Protein AF-B7JP00-F1 (afdb_monomer_lite)

Organism: Bacillus cereus (strain AH820) (NCBI:txid405535)

Sequence (111 aa):
MDKFEFETIEHWKHELKCSLEEIQKDQEGLFDEIEVLKIKIKHANSVASFMESSEEFTKQYILPLNSELEKAEMEYEQLKEKNEIKVEHLGALLAKVNKEITRYKLYNGIA

Radius of gyration: 24.22 Å; chains: 1; bounding box: 48×19×67 Å

Foldseek 3Di:
DDPVVLVVLVVVLVVLVVVLVVLVVVLVVLVVVLVVLVVQLVVLVVVLVVDPCSPVSCVPRNVVSVVVNVVSVVVSVVSVVVSVVSVVVSVVSNVVSVVVNVVVCVVVVND

Structure (mmCIF, N/CA/C/O backbone):
data_AF-B7JP00-F1
#
_entry.id   AF-B7JP00-F1
#
loop_
_atom_site.group_PDB
_atom_site.id
_atom_site.type_symbol
_atom_site.label_atom_id
_atom_site.label_alt_id
_atom_site.label_comp_id
_atom_site.label_asym_id
_atom_site.label_entity_id
_atom_site.label_seq_id
_atom_site.pdbx_PDB_ins_code
_atom_site.Cartn_x
_atom_site.Cartn_y
_atom_site.Cartn_z
_atom_site.occupancy
_atom_site.B_iso_or_equiv
_atom_site.auth_seq_id
_atom_site.auth_comp_id
_atom_site.auth_asym_id
_atom_site.auth_atom_id
_atom_site.pdbx_PDB_model_num
ATOM 1 N N . MET A 1 1 ? 23.212 -1.294 -30.896 1.00 66.88 1 MET A N 1
ATOM 2 C CA . MET A 1 1 ? 21.896 -1.682 -30.383 1.00 66.88 1 MET A CA 1
ATOM 3 C C . MET A 1 1 ? 20.976 -1.772 -31.573 1.0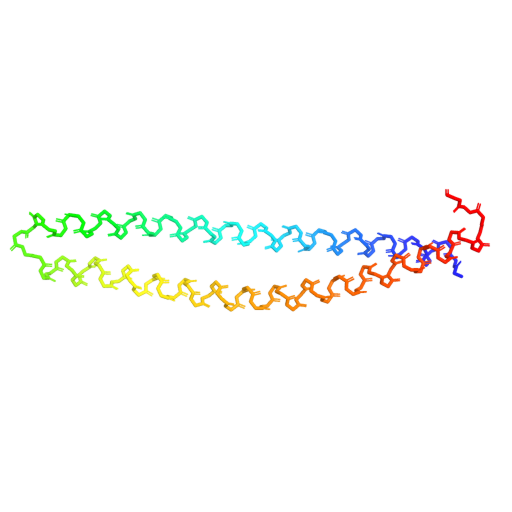0 66.88 1 MET A C 1
ATOM 5 O O . MET A 1 1 ? 20.955 -0.824 -32.353 1.00 66.88 1 MET A O 1
ATOM 9 N N . ASP A 1 2 ? 20.360 -2.923 -31.787 1.00 81.88 2 ASP A N 1
ATOM 10 C CA . ASP A 1 2 ? 19.454 -3.128 -32.914 1.00 81.88 2 ASP A CA 1
ATOM 11 C C . ASP A 1 2 ? 18.013 -2.704 -32.572 1.00 81.88 2 ASP A C 1
ATOM 13 O O . ASP A 1 2 ? 17.699 -2.301 -31.449 1.00 81.88 2 ASP A O 1
ATOM 17 N N . LYS A 1 3 ? 17.133 -2.734 -33.577 1.00 81.31 3 LYS A N 1
ATOM 18 C CA . LYS A 1 3 ? 15.731 -2.325 -33.430 1.00 81.31 3 LYS A CA 1
ATOM 19 C C . LYS A 1 3 ? 14.984 -3.176 -32.393 1.00 81.31 3 LYS A C 1
ATOM 21 O O . LYS A 1 3 ? 14.151 -2.640 -31.668 1.00 81.31 3 LYS A O 1
ATOM 26 N N . PHE A 1 4 ? 15.292 -4.468 -32.313 1.00 86.62 4 PHE A N 1
ATOM 27 C CA . PHE A 1 4 ? 14.646 -5.396 -31.389 1.00 86.62 4 PHE A CA 1
ATOM 28 C C . PHE A 1 4 ? 15.049 -5.104 -29.936 1.00 86.62 4 PHE A C 1
ATOM 30 O O . PHE A 1 4 ? 14.196 -5.048 -29.047 1.00 86.62 4 PHE A O 1
ATOM 37 N N . GLU A 1 5 ? 16.333 -4.836 -29.696 1.00 80.00 5 GLU A N 1
ATOM 38 C CA . GLU A 1 5 ? 16.850 -4.420 -28.390 1.00 80.00 5 GLU A CA 1
ATOM 39 C C . GLU A 1 5 ? 16.217 -3.098 -27.928 1.00 80.00 5 GLU A C 1
ATOM 41 O O . GLU A 1 5 ? 15.844 -2.963 -26.763 1.00 80.00 5 GLU A O 1
ATOM 46 N N . PHE A 1 6 ? 16.031 -2.138 -28.839 1.00 78.94 6 PHE A N 1
ATOM 47 C CA . PHE A 1 6 ? 15.378 -0.864 -28.529 1.00 78.94 6 PHE A CA 1
ATOM 48 C C . PHE A 1 6 ? 13.892 -1.029 -28.163 1.00 78.94 6 PHE A C 1
ATOM 50 O O . PHE A 1 6 ? 13.438 -0.476 -27.160 1.00 78.94 6 PHE A O 1
ATOM 57 N N . GLU A 1 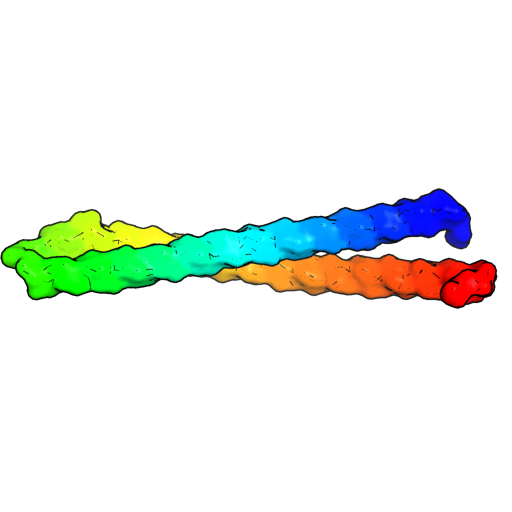7 ? 13.139 -1.814 -28.939 1.00 87.44 7 GLU A N 1
ATOM 58 C CA . GLU A 1 7 ? 11.723 -2.107 -28.669 1.00 87.44 7 GLU A CA 1
ATOM 59 C C . GLU A 1 7 ? 11.537 -2.837 -27.329 1.00 87.44 7 GLU A C 1
ATOM 61 O O . GLU A 1 7 ? 10.628 -2.511 -26.566 1.00 87.44 7 GLU A O 1
ATOM 66 N N . THR A 1 8 ? 12.447 -3.756 -26.996 1.00 88.50 8 THR A N 1
ATOM 67 C CA . THR A 1 8 ? 12.457 -4.463 -25.705 1.00 88.50 8 THR A CA 1
ATOM 68 C C . THR A 1 8 ? 12.669 -3.498 -24.534 1.00 88.50 8 THR A C 1
ATOM 70 O O . THR A 1 8 ? 11.985 -3.585 -23.516 1.00 88.50 8 THR A O 1
ATOM 73 N N . ILE A 1 9 ? 13.578 -2.531 -24.680 1.00 79.81 9 ILE A N 1
ATOM 74 C CA . ILE A 1 9 ? 13.861 -1.530 -23.643 1.00 79.81 9 ILE A CA 1
ATOM 75 C C . ILE A 1 9 ? 12.668 -0.578 -23.424 1.00 79.81 9 ILE A C 1
ATOM 77 O O . ILE A 1 9 ? 12.358 -0.240 -22.279 1.00 79.81 9 ILE A O 1
ATOM 81 N N . GLU A 1 10 ? 11.976 -0.154 -24.486 1.00 86.19 10 GLU A N 1
ATOM 82 C CA . GLU A 1 10 ? 10.744 0.648 -24.365 1.00 86.19 10 GLU A CA 1
ATOM 83 C C . GLU A 1 10 ? 9.593 -0.157 -23.741 1.00 86.19 10 GLU A C 1
ATOM 85 O O . GLU A 1 10 ? 8.827 0.382 -22.940 1.00 86.19 10 GLU A O 1
ATOM 90 N N . HIS A 1 11 ? 9.504 -1.458 -24.031 1.00 90.56 11 HIS A N 1
ATOM 91 C CA . HIS A 1 11 ? 8.543 -2.342 -23.377 1.00 90.56 11 HIS A CA 1
ATOM 92 C C . HIS A 1 11 ? 8.796 -2.442 -21.865 1.00 90.56 11 HIS A C 1
ATOM 94 O O . HIS A 1 11 ? 7.888 -2.172 -21.080 1.00 90.56 11 HIS A O 1
ATOM 100 N N . TRP A 1 12 ? 10.039 -2.693 -21.439 1.00 88.75 12 TRP A N 1
ATOM 101 C CA . TRP A 1 12 ? 10.392 -2.708 -20.013 1.00 88.75 12 TRP A CA 1
ATOM 102 C C . TRP A 1 12 ? 10.106 -1.374 -19.325 1.00 88.75 12 TRP A C 1
ATOM 104 O O . TRP A 1 12 ? 9.636 -1.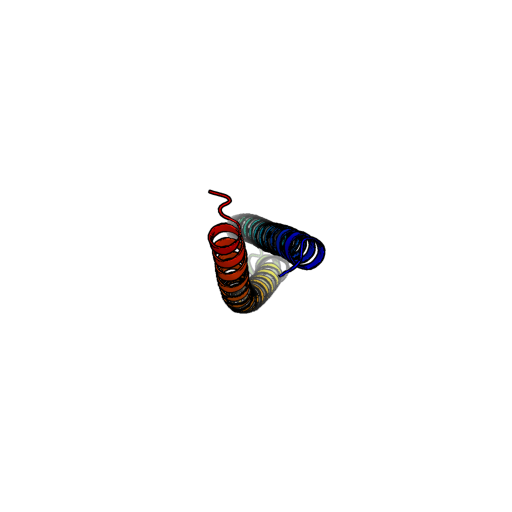339 -18.192 1.00 88.75 12 TRP A O 1
ATOM 114 N N . LYS A 1 13 ? 10.334 -0.246 -20.005 1.00 88.00 13 LYS A N 1
ATOM 115 C CA . LYS A 1 13 ? 9.978 1.075 -19.473 1.00 88.00 13 LYS A CA 1
ATOM 116 C C . LYS A 1 13 ? 8.481 1.209 -19.196 1.00 88.00 13 LYS A C 1
ATOM 118 O O . LYS A 1 13 ? 8.112 1.879 -18.233 1.00 88.00 13 LYS A O 1
ATOM 123 N N . HIS A 1 14 ? 7.634 0.632 -20.045 1.00 91.56 14 HIS A N 1
ATOM 124 C CA . HIS A 1 14 ? 6.190 0.633 -19.843 1.00 91.56 14 HIS A CA 1
ATOM 125 C C . HIS A 1 14 ? 5.793 -0.247 -18.653 1.00 91.56 14 HIS A C 1
ATOM 127 O O . HIS A 1 14 ? 5.097 0.241 -17.767 1.00 91.56 14 HIS A O 1
ATOM 133 N N . GLU A 1 15 ? 6.312 -1.475 -18.573 1.00 91.88 15 GLU A N 1
ATOM 134 C CA . GLU A 1 15 ? 6.038 -2.390 -17.454 1.00 91.88 15 GLU A CA 1
ATOM 135 C C . GLU A 1 15 ? 6.421 -1.774 -16.101 1.00 91.88 15 GLU A C 1
ATOM 137 O O . GLU A 1 15 ? 5.618 -1.770 -15.171 1.00 91.88 15 GLU A O 1
ATOM 142 N N . LEU A 1 16 ? 7.607 -1.160 -16.005 1.00 86.44 16 LEU A N 1
ATOM 143 C CA . LEU A 1 16 ? 8.068 -0.513 -14.770 1.00 86.44 16 LEU A CA 1
ATOM 144 C C . LEU A 1 16 ? 7.152 0.640 -14.327 1.00 86.44 16 LEU A C 1
ATOM 146 O O . LEU A 1 16 ? 7.051 0.898 -13.130 1.00 86.44 16 LEU A O 1
ATOM 150 N N . LYS A 1 17 ? 6.497 1.341 -15.264 1.00 89.62 17 LYS A N 1
ATOM 151 C CA . LY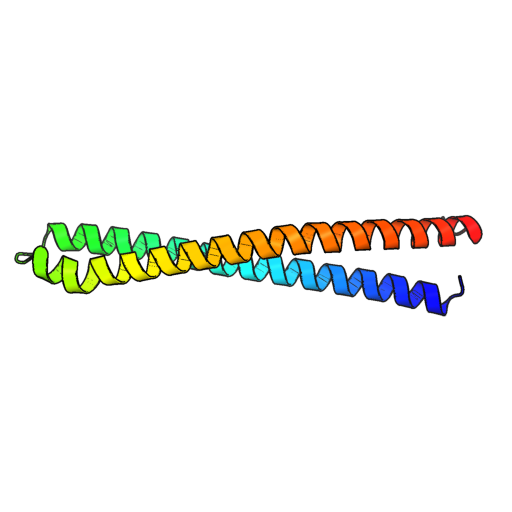S A 1 17 ? 5.524 2.395 -14.936 1.00 89.62 17 LYS A CA 1
ATOM 152 C C . LYS A 1 17 ? 4.224 1.810 -14.401 1.00 89.62 17 LYS A C 1
ATOM 154 O O . LYS A 1 17 ? 3.750 2.286 -13.377 1.00 89.62 17 LYS A O 1
ATOM 159 N N . CYS A 1 18 ? 3.697 0.773 -15.050 1.00 90.25 18 CYS A N 1
ATOM 160 C CA . CYS A 1 18 ? 2.483 0.097 -14.596 1.00 90.25 18 CYS A CA 1
ATOM 161 C C . CYS A 1 18 ? 2.650 -0.450 -13.172 1.00 90.25 18 CYS A C 1
ATOM 163 O O . CYS A 1 18 ? 1.810 -0.189 -12.318 1.00 90.25 18 CYS A O 1
ATOM 165 N N . SER A 1 19 ? 3.779 -1.100 -12.870 1.00 87.88 19 SER A N 1
ATOM 166 C CA . SER A 1 19 ? 4.052 -1.593 -11.513 1.00 87.88 19 SER A CA 1
ATOM 167 C C . SER A 1 19 ? 4.126 -0.475 -10.466 1.00 87.88 19 SER A C 1
ATOM 169 O O . SER A 1 19 ? 3.817 -0.697 -9.299 1.00 87.88 19 SER A O 1
ATOM 171 N N . LEU A 1 20 ? 4.562 0.726 -10.856 1.00 86.50 20 LEU A N 1
ATOM 172 C CA . LEU A 1 20 ? 4.657 1.878 -9.956 1.00 86.50 20 LEU A CA 1
ATOM 173 C C . LEU A 1 20 ? 3.265 2.454 -9.650 1.00 86.50 20 LEU A C 1
ATOM 175 O O . LEU A 1 20 ? 2.985 2.788 -8.502 1.00 86.50 20 LEU A O 1
ATOM 179 N N . GLU A 1 21 ? 2.386 2.500 -10.653 1.00 91.44 21 GLU A N 1
ATOM 180 C CA . GLU A 1 21 ? 0.978 2.892 -10.500 1.00 91.44 21 GLU A CA 1
ATOM 181 C C . GLU A 1 21 ? 0.198 1.902 -9.616 1.00 91.44 21 GLU A C 1
ATOM 183 O O . GLU A 1 21 ? -0.576 2.325 -8.759 1.00 91.44 21 GLU A O 1
ATOM 188 N N . GLU A 1 22 ? 0.431 0.593 -9.761 1.00 90.94 22 GLU A N 1
ATOM 189 C CA . GLU A 1 22 ? -0.181 -0.430 -8.896 1.00 90.94 22 GLU A CA 1
ATOM 190 C C . GLU A 1 22 ? 0.221 -0.246 -7.428 1.00 90.94 22 GLU A C 1
ATOM 192 O O . GLU A 1 22 ? -0.637 -0.223 -6.548 1.00 90.94 22 GLU A O 1
ATOM 197 N N . ILE A 1 23 ? 1.512 -0.020 -7.165 1.00 89.25 23 ILE A N 1
ATOM 198 C CA . ILE A 1 23 ? 2.022 0.229 -5.811 1.00 89.25 23 ILE A CA 1
ATOM 199 C C . ILE A 1 23 ? 1.394 1.488 -5.191 1.00 89.25 23 ILE A C 1
ATOM 201 O O . ILE A 1 23 ? 1.063 1.489 -4.004 1.00 89.25 23 ILE A O 1
ATOM 205 N N . GLN A 1 24 ? 1.230 2.557 -5.976 1.00 86.44 24 GLN A N 1
ATOM 206 C CA . GLN A 1 24 ? 0.578 3.785 -5.511 1.00 86.44 24 GLN A CA 1
ATOM 207 C C . GLN A 1 24 ? -0.889 3.544 -5.156 1.00 86.44 24 GLN A C 1
ATOM 209 O O . GLN A 1 24 ? -1.351 3.999 -4.113 1.00 86.44 24 GLN A O 1
ATOM 214 N N . LYS A 1 25 ? -1.602 2.777 -5.983 1.00 91.00 25 LYS A N 1
ATOM 215 C CA . LYS A 1 25 ? -3.004 2.432 -5.745 1.00 91.00 25 LYS A CA 1
ATOM 216 C C . LYS A 1 25 ? -3.189 1.581 -4.485 1.00 91.00 25 LYS A C 1
ATOM 218 O O . LYS A 1 25 ? -4.132 1.811 -3.730 1.00 91.00 25 LYS A O 1
ATOM 223 N N . ASP A 1 26 ? -2.285 0.637 -4.236 1.00 87.81 26 ASP A N 1
ATOM 224 C CA . ASP A 1 26 ? -2.294 -0.165 -3.009 1.00 87.81 26 ASP A CA 1
ATOM 225 C C . ASP A 1 26 ? -2.048 0.710 -1.765 1.00 87.81 26 ASP A C 1
ATOM 227 O O . ASP A 1 26 ? -2.699 0.527 -0.735 1.00 87.81 26 ASP A O 1
ATOM 231 N N . GLN A 1 27 ? -1.152 1.703 -1.861 1.00 85.19 27 GLN A N 1
ATOM 232 C CA . GLN A 1 27 ? -0.931 2.681 -0.788 1.00 85.19 27 GLN A CA 1
ATOM 233 C C . GLN A 1 27 ? -2.158 3.555 -0.518 1.00 85.19 27 GLN A C 1
ATOM 235 O O . GLN A 1 27 ? -2.499 3.766 0.645 1.00 85.19 27 GLN A O 1
ATOM 240 N N . GLU A 1 28 ? -2.824 4.049 -1.564 1.00 91.75 28 GLU A N 1
ATOM 241 C CA . GLU A 1 28 ? -4.057 4.835 -1.426 1.00 91.75 28 GLU A CA 1
ATOM 242 C C . GLU A 1 28 ? -5.172 4.016 -0.761 1.00 91.75 28 GLU A C 1
ATOM 244 O O . GLU A 1 28 ? -5.817 4.500 0.167 1.00 91.75 28 GLU A O 1
ATOM 249 N N . GLY A 1 29 ? -5.343 2.748 -1.154 1.00 91.19 29 GLY A N 1
ATOM 250 C CA . GLY A 1 29 ? -6.346 1.865 -0.553 1.00 91.19 29 GLY A CA 1
ATOM 251 C C . GLY A 1 29 ? -6.146 1.649 0.951 1.00 91.19 29 GLY A C 1
ATOM 252 O O . GLY A 1 29 ? -7.107 1.718 1.718 1.00 91.19 29 GLY A O 1
ATOM 253 N N . LEU A 1 30 ? -4.900 1.446 1.392 1.00 90.19 30 LEU A N 1
ATOM 254 C CA . LEU A 1 30 ? -4.582 1.315 2.819 1.00 90.19 30 LEU A CA 1
ATOM 255 C C . LEU A 1 30 ? -4.782 2.626 3.587 1.00 90.19 30 LEU A C 1
ATOM 257 O O . LEU A 1 30 ? -5.229 2.609 4.734 1.00 90.19 30 LEU A O 1
ATOM 261 N N . PHE A 1 31 ? -4.473 3.767 2.967 1.00 91.94 31 PHE A N 1
ATOM 262 C CA . PHE A 1 31 ? -4.702 5.074 3.579 1.00 91.94 31 PHE A CA 1
ATOM 263 C C . PHE A 1 31 ? -6.193 5.315 3.859 1.00 91.94 31 PHE A C 1
ATOM 265 O O . PHE A 1 31 ? -6.557 5.740 4.960 1.00 91.94 31 PHE A O 1
ATOM 272 N N . ASP A 1 32 ? -7.057 4.981 2.900 1.00 92.62 32 ASP A N 1
ATOM 273 C CA . ASP A 1 32 ? -8.509 5.091 3.056 1.00 92.62 32 ASP A CA 1
ATOM 274 C C . ASP A 1 32 ? -9.034 4.181 4.180 1.00 92.62 32 ASP A C 1
ATOM 276 O O . ASP A 1 32 ? -9.873 4.597 4.987 1.00 92.62 32 ASP A O 1
ATOM 280 N N . GLU A 1 33 ? -8.519 2.952 4.287 1.00 93.88 33 GLU A N 1
ATOM 281 C CA . GLU A 1 33 ? -8.894 2.017 5.354 1.00 93.88 33 GLU A CA 1
ATOM 282 C C . GLU A 1 33 ? -8.516 2.548 6.748 1.00 93.88 33 GLU A C 1
ATOM 284 O O . GLU A 1 33 ? -9.335 2.505 7.676 1.00 93.88 33 GLU A O 1
ATOM 289 N N . ILE A 1 34 ? -7.319 3.130 6.883 1.00 93.06 34 ILE A N 1
ATOM 290 C CA . ILE A 1 34 ? -6.860 3.771 8.123 1.00 93.06 34 ILE A CA 1
ATOM 291 C C . ILE A 1 34 ? -7.797 4.916 8.528 1.00 93.06 34 ILE A C 1
ATOM 293 O O . ILE A 1 34 ? -8.187 5.017 9.697 1.00 93.06 34 ILE A O 1
ATOM 297 N N . GLU A 1 35 ? -8.194 5.780 7.591 1.00 95.44 35 GLU A N 1
ATOM 298 C CA . GLU A 1 35 ? -9.116 6.882 7.889 1.00 95.44 35 GLU A CA 1
ATOM 299 C C . GLU A 1 35 ? -10.494 6.376 8.339 1.00 95.44 35 GLU A C 1
ATOM 301 O O . GLU A 1 35 ? -11.060 6.876 9.320 1.00 95.44 35 GLU A O 1
ATOM 306 N N . VAL A 1 36 ? -11.012 5.317 7.711 1.00 94.81 36 VAL A N 1
ATOM 307 C CA . VAL A 1 36 ? -12.268 4.681 8.134 1.00 94.81 36 VAL A CA 1
ATOM 308 C C . VAL A 1 36 ? -12.164 4.122 9.558 1.00 94.81 36 VAL A C 1
ATOM 310 O O . VAL A 1 36 ? -13.084 4.317 10.364 1.00 94.81 36 VAL A O 1
ATOM 313 N N . LEU A 1 37 ? -11.062 3.452 9.905 1.00 93.12 37 LEU A N 1
ATOM 314 C CA . LEU A 1 37 ? -10.845 2.908 11.251 1.00 93.12 37 LEU A CA 1
ATOM 315 C C . LEU A 1 37 ? -10.771 4.013 12.312 1.00 93.12 37 LEU A C 1
ATOM 317 O O . LEU A 1 37 ? -11.431 3.907 13.350 1.00 93.12 37 LEU A O 1
ATOM 321 N N . LYS A 1 38 ? -10.070 5.120 12.036 1.00 92.06 38 LYS A N 1
ATOM 322 C CA . LYS A 1 38 ? -10.023 6.285 12.939 1.00 92.06 38 LYS A CA 1
ATOM 323 C C . LYS A 1 38 ? -11.414 6.848 13.226 1.00 92.06 38 LYS A C 1
ATOM 325 O O . LYS A 1 38 ? -11.728 7.166 14.377 1.00 92.06 38 LYS A O 1
ATOM 330 N N . ILE A 1 39 ? -12.268 6.949 12.205 1.00 94.00 39 ILE A N 1
ATOM 331 C CA . ILE A 1 39 ? -13.655 7.409 12.364 1.00 94.00 39 ILE A CA 1
ATOM 332 C C . ILE A 1 39 ? -14.442 6.445 13.261 1.00 94.00 39 ILE A C 1
ATOM 334 O O . ILE A 1 39 ? -15.120 6.894 14.191 1.00 94.00 39 ILE A O 1
ATOM 338 N N . LYS A 1 40 ? -14.329 5.129 13.028 1.00 92.06 40 LYS A N 1
ATOM 339 C CA . LYS A 1 40 ? -14.999 4.102 13.845 1.00 92.06 40 LYS A CA 1
ATOM 340 C C . LYS A 1 40 ? -14.568 4.165 15.309 1.00 92.06 40 LYS A C 1
ATOM 342 O O . LYS A 1 40 ? -15.430 4.168 16.185 1.00 92.06 40 LYS A O 1
ATOM 347 N N . ILE A 1 41 ? -13.269 4.288 15.579 1.00 88.06 41 ILE A N 1
ATOM 348 C CA . ILE A 1 41 ? -12.724 4.405 16.941 1.00 88.06 41 ILE A CA 1
ATOM 349 C C . ILE A 1 41 ? -13.248 5.666 17.626 1.00 88.06 41 ILE A C 1
ATOM 351 O O . ILE A 1 41 ? -13.723 5.611 18.760 1.00 88.06 41 ILE A O 1
ATOM 355 N N . LYS A 1 42 ? -13.227 6.808 16.931 1.00 90.88 42 LYS A N 1
ATOM 356 C CA . LYS A 1 42 ? -13.762 8.065 17.467 1.00 90.88 42 LYS A CA 1
ATOM 357 C C . LYS A 1 42 ? -15.244 7.938 17.824 1.00 90.88 42 LYS A C 1
ATOM 359 O O . LYS A 1 42 ? -15.665 8.425 18.873 1.00 90.88 42 LYS A O 1
ATOM 364 N N . HIS A 1 43 ? -16.023 7.271 16.976 1.00 88.25 43 HIS A N 1
ATOM 365 C CA . HIS A 1 43 ? -17.434 7.023 17.239 1.00 88.25 43 HIS A CA 1
ATOM 366 C C . HIS A 1 43 ? -17.639 6.083 18.434 1.00 88.25 43 HIS A C 1
ATOM 368 O O . HIS A 1 43 ? -18.396 6.422 19.340 1.00 88.25 43 HIS A O 1
ATOM 374 N N . ALA A 1 44 ? -16.924 4.957 18.489 1.00 82.94 44 ALA A N 1
ATOM 375 C CA . ALA A 1 44 ? -17.000 4.009 19.598 1.00 82.94 44 ALA A CA 1
ATOM 376 C C . ALA A 1 44 ? -16.634 4.671 20.937 1.00 82.94 44 ALA A C 1
ATOM 378 O O . ALA A 1 44 ? -17.383 4.551 21.902 1.00 82.94 44 ALA A O 1
ATOM 379 N N . ASN A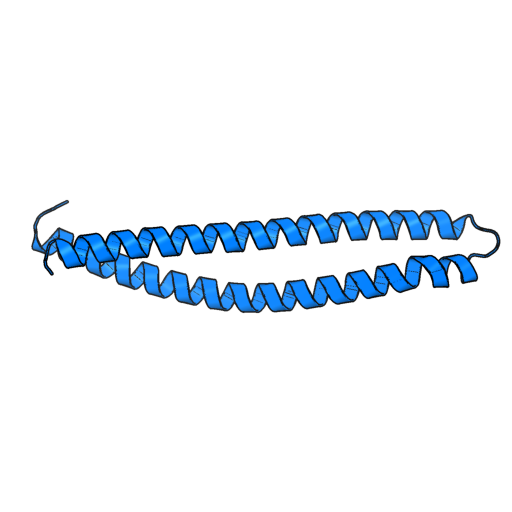 1 45 ? -15.553 5.454 20.981 1.00 79.19 45 ASN A N 1
ATOM 380 C CA . ASN A 1 45 ? -15.161 6.217 22.170 1.00 79.19 45 ASN A CA 1
ATOM 381 C C . ASN A 1 45 ? -16.248 7.208 22.608 1.00 79.19 45 ASN A C 1
ATOM 383 O O . ASN A 1 45 ? -16.537 7.331 23.798 1.00 79.19 45 ASN A O 1
ATOM 387 N N . SER A 1 46 ? -16.887 7.888 21.651 1.00 83.06 46 SER A N 1
ATOM 388 C CA . SER A 1 46 ? -18.017 8.767 21.948 1.00 83.06 46 SER A CA 1
ATOM 389 C C . SER A 1 46 ? -19.181 7.987 22.555 1.00 83.06 46 SER A C 1
ATOM 391 O O . SER A 1 46 ? -19.740 8.436 23.546 1.00 83.06 46 SER A O 1
ATOM 393 N N . VAL A 1 47 ? -19.551 6.833 21.997 1.00 81.50 47 VAL A N 1
ATOM 394 C CA . VAL A 1 47 ? -20.680 6.021 22.487 1.00 81.50 47 VAL A CA 1
ATOM 395 C C . VAL A 1 47 ? -20.393 5.441 23.874 1.00 81.50 47 VAL A C 1
ATOM 397 O O . VAL A 1 47 ? -21.264 5.488 24.740 1.00 81.50 47 VAL A O 1
ATOM 400 N N . ALA A 1 48 ? -19.165 4.977 24.119 1.00 73.88 48 ALA A N 1
ATOM 401 C CA . ALA A 1 48 ? -18.735 4.441 25.410 1.00 73.88 48 ALA A CA 1
ATOM 402 C C . ALA A 1 48 ? -18.950 5.436 26.560 1.00 73.88 48 ALA A C 1
ATOM 404 O O . ALA A 1 48 ? -19.364 5.043 27.647 1.00 73.88 48 ALA A O 1
ATOM 405 N N . SER A 1 49 ? -18.729 6.731 26.298 1.00 68.75 49 SER A N 1
ATOM 406 C CA . SER A 1 49 ? -18.899 7.800 27.291 1.00 68.75 49 SER A CA 1
ATOM 407 C C . SER A 1 49 ? -20.346 8.008 27.763 1.00 68.75 49 SER A C 1
ATOM 409 O O . SER A 1 49 ? -20.560 8.640 28.796 1.00 68.75 49 SER A O 1
ATOM 411 N N . PHE A 1 50 ? -21.331 7.449 27.049 1.00 70.12 50 PHE A N 1
ATOM 412 C CA . PHE A 1 50 ? -22.759 7.535 27.375 1.00 70.12 50 PHE A CA 1
ATOM 413 C C . PHE A 1 50 ? -23.364 6.195 27.831 1.00 70.12 50 PHE A C 1
ATOM 415 O O . PHE A 1 50 ? -24.569 6.132 28.073 1.00 70.12 50 PHE A O 1
ATOM 422 N N . MET A 1 51 ? -22.569 5.123 27.942 1.00 67.81 51 MET A N 1
ATOM 423 C CA . MET A 1 51 ? -23.058 3.802 28.355 1.00 67.81 51 MET A CA 1
ATOM 424 C C . MET A 1 51 ? -22.907 3.553 29.861 1.00 67.81 51 MET A C 1
ATOM 426 O O . MET A 1 51 ? -21.871 3.843 30.453 1.00 67.81 51 MET A O 1
ATOM 430 N N . GLU A 1 52 ? -23.926 2.930 30.467 1.00 60.62 52 GLU A N 1
ATOM 431 C CA . GLU A 1 52 ? -23.973 2.589 31.903 1.00 60.62 52 GLU A CA 1
ATOM 432 C C . GLU A 1 52 ? -22.883 1.583 32.331 1.00 60.62 52 GLU A C 1
ATOM 434 O O . GLU A 1 52 ? -22.457 1.592 33.483 1.00 60.62 52 GLU A O 1
ATOM 439 N N . SER A 1 53 ? -22.378 0.762 31.398 1.00 71.06 53 SER A N 1
ATOM 440 C CA . SER A 1 53 ? -21.223 -0.133 31.588 1.00 71.06 53 SER A CA 1
ATOM 441 C C . SER A 1 53 ? -20.113 0.202 30.584 1.00 71.06 53 SER A C 1
ATOM 443 O O . SER A 1 53 ? -19.858 -0.512 29.611 1.00 71.06 53 SER A O 1
ATOM 445 N N . SER A 1 54 ? -19.442 1.334 30.817 1.00 70.94 54 SER A N 1
ATOM 446 C CA . SER A 1 54 ? -18.290 1.790 30.023 1.00 70.94 54 SER A CA 1
ATOM 447 C C . SER A 1 54 ? -17.166 0.744 29.945 1.00 70.94 54 SER A C 1
ATOM 449 O O . SER A 1 54 ? -16.426 0.725 28.962 1.00 70.94 54 SER A O 1
ATOM 451 N N . GLU A 1 55 ? -17.005 -0.122 30.950 1.00 80.06 55 GLU A N 1
ATOM 452 C CA . GLU A 1 55 ? -15.904 -1.092 31.001 1.00 80.06 55 GLU A CA 1
ATOM 453 C C . GLU A 1 55 ? -16.117 -2.277 30.046 1.00 80.06 55 GLU A C 1
ATOM 455 O O . GLU A 1 55 ? -15.195 -2.680 29.334 1.00 80.06 55 GLU A O 1
ATOM 460 N N . GLU A 1 56 ? -17.337 -2.814 29.979 1.00 80.62 56 GLU A N 1
ATOM 461 C CA . GLU A 1 56 ? -17.661 -3.949 29.109 1.00 80.62 56 GLU A CA 1
ATOM 462 C C . GLU A 1 56 ? -17.706 -3.535 27.637 1.00 80.62 56 GLU A C 1
ATOM 464 O O . GLU A 1 56 ? -17.171 -4.238 26.778 1.00 80.62 56 GLU A O 1
ATOM 469 N N . PHE A 1 57 ? -18.216 -2.332 27.356 1.00 77.44 57 PHE A N 1
ATOM 470 C CA . PHE A 1 57 ? -18.159 -1.750 26.018 1.00 77.44 57 PHE A CA 1
ATOM 471 C C . PHE A 1 57 ? -16.713 -1.497 25.564 1.00 77.44 57 PHE A C 1
ATOM 473 O O . PHE A 1 57 ? -16.343 -1.815 24.433 1.00 77.44 57 PHE A O 1
ATOM 480 N N . THR A 1 58 ? -15.856 -0.987 26.455 1.00 80.19 58 THR A N 1
ATOM 481 C CA . THR A 1 58 ? -14.434 -0.776 26.140 1.00 80.19 58 THR A CA 1
ATOM 482 C C . THR A 1 58 ? -13.743 -2.093 25.799 1.00 80.19 58 THR A C 1
ATOM 484 O O . THR A 1 58 ? -13.033 -2.174 24.796 1.00 80.19 58 THR A O 1
ATOM 487 N N . LYS A 1 59 ? -13.988 -3.148 26.585 1.00 86.06 59 LYS A N 1
ATOM 488 C CA . LYS A 1 59 ? -13.398 -4.470 26.342 1.00 86.06 59 LYS A CA 1
ATOM 489 C C . LYS A 1 59 ? -13.908 -5.122 25.057 1.00 86.06 59 LYS A C 1
ATOM 491 O O . LYS A 1 59 ? -13.107 -5.722 24.349 1.00 86.06 59 LYS A O 1
ATOM 496 N N . GLN A 1 60 ? -15.202 -5.011 24.754 1.00 82.56 60 GLN A N 1
ATOM 497 C CA . GLN A 1 60 ? -15.794 -5.660 23.579 1.00 82.56 60 GLN A CA 1
ATOM 498 C C . GLN A 1 60 ? -15.537 -4.923 22.263 1.00 82.56 60 GLN A C 1
ATOM 500 O O . GLN A 1 60 ? -15.434 -5.581 21.234 1.00 82.56 60 GLN A O 1
ATOM 505 N N . TYR A 1 61 ? -15.452 -3.589 22.273 1.00 80.19 61 TYR A N 1
ATOM 506 C CA . TYR A 1 61 ? -15.453 -2.805 21.033 1.00 80.19 61 TYR A CA 1
ATOM 507 C C . TYR A 1 61 ? -14.203 -1.945 20.861 1.00 80.19 61 TYR A C 1
ATOM 509 O O . TYR A 1 61 ? -13.653 -1.897 19.767 1.00 80.19 61 TYR A O 1
ATOM 517 N N . ILE A 1 62 ? -13.715 -1.289 21.917 1.00 81.50 62 ILE A N 1
ATOM 518 C CA . ILE A 1 62 ? -12.579 -0.360 21.793 1.00 81.50 62 ILE A CA 1
ATOM 519 C C . ILE A 1 62 ? -11.248 -1.117 21.715 1.00 81.50 62 ILE A C 1
ATOM 521 O O . ILE A 1 62 ? -10.437 -0.830 20.839 1.00 81.50 62 ILE A O 1
ATOM 525 N N . LEU A 1 63 ? -11.015 -2.096 22.597 1.00 87.69 63 LEU A N 1
ATOM 526 C CA . LEU A 1 63 ? -9.753 -2.849 22.603 1.00 87.69 63 LEU A CA 1
ATOM 527 C C . LEU A 1 63 ? -9.503 -3.629 21.300 1.00 87.69 63 LEU A C 1
ATOM 529 O O . LEU A 1 63 ? -8.386 -3.539 20.789 1.00 87.69 63 LEU A O 1
ATOM 533 N N . PRO A 1 64 ? -10.492 -4.338 20.716 1.00 90.44 64 PRO A N 1
ATOM 534 C CA . PRO A 1 64 ? -10.290 -5.008 19.435 1.00 90.44 64 PRO A CA 1
ATOM 535 C C . PRO A 1 64 ? -9.990 -4.027 18.300 1.00 90.44 64 PRO A C 1
ATOM 537 O O . PRO A 1 64 ? -9.052 -4.260 17.548 1.00 90.44 64 PRO A O 1
ATOM 540 N N . LEU A 1 65 ? -10.702 -2.893 18.225 1.00 88.38 65 LEU A N 1
ATOM 541 C CA . LEU A 1 65 ? -10.445 -1.868 17.206 1.00 88.38 65 LEU A CA 1
ATOM 542 C C . LEU A 1 65 ? -9.048 -1.251 17.335 1.00 88.38 65 LEU A C 1
ATOM 544 O O . LEU A 1 65 ? -8.397 -1.006 16.325 1.00 88.38 65 LEU A O 1
ATOM 548 N N . ASN A 1 66 ? -8.566 -1.023 18.559 1.00 89.38 66 ASN A N 1
ATOM 549 C CA . ASN A 1 66 ? -7.198 -0.549 18.775 1.00 89.38 66 ASN A CA 1
ATOM 550 C C . ASN A 1 66 ? -6.163 -1.594 18.340 1.00 89.38 66 ASN A C 1
ATOM 552 O O . ASN A 1 66 ? -5.157 -1.235 17.740 1.00 89.38 66 ASN A O 1
ATOM 556 N N . SER A 1 67 ? -6.418 -2.879 18.604 1.00 92.94 67 SER A N 1
ATOM 557 C CA . SER A 1 67 ? -5.536 -3.959 18.152 1.00 92.94 67 SER A CA 1
ATOM 558 C C . SER A 1 67 ? -5.525 -4.098 16.626 1.00 92.94 67 SER A C 1
ATOM 560 O O . SER A 1 67 ? -4.467 -4.335 16.047 1.00 92.94 67 SER A O 1
ATOM 562 N N . GLU A 1 68 ? -6.677 -3.943 15.968 1.00 91.19 68 GLU A N 1
ATOM 563 C CA . GLU A 1 68 ? -6.777 -3.910 14.505 1.00 91.19 68 GLU A CA 1
ATOM 564 C C . GLU A 1 68 ? -6.040 -2.701 13.921 1.00 91.19 68 GLU A C 1
ATOM 566 O O . GLU A 1 68 ? -5.306 -2.855 12.947 1.00 91.19 68 GLU A O 1
ATOM 571 N N . LEU A 1 69 ? -6.172 -1.525 14.547 1.00 89.62 69 LEU A N 1
ATOM 572 C CA . LEU A 1 69 ? -5.453 -0.318 14.146 1.00 89.62 69 LEU A CA 1
ATOM 573 C C . LEU A 1 69 ? -3.936 -0.509 14.248 1.00 89.62 69 LEU A C 1
ATOM 575 O O . LEU A 1 69 ? -3.235 -0.248 13.279 1.00 89.62 69 LEU A O 1
ATOM 579 N N . GLU A 1 70 ? -3.435 -1.010 15.377 1.00 93.75 70 GLU A N 1
ATOM 580 C CA . GLU A 1 70 ? -1.997 -1.232 15.585 1.00 93.75 70 GLU A CA 1
ATOM 581 C C . GLU A 1 70 ? -1.428 -2.223 14.558 1.00 93.75 70 GLU A C 1
ATOM 583 O O . GLU A 1 70 ? -0.338 -2.033 14.013 1.00 93.75 70 GLU A O 1
ATOM 588 N N . LYS A 1 71 ? -2.197 -3.266 14.225 1.00 94.25 71 LYS A N 1
ATOM 589 C CA . LYS A 1 71 ? -1.824 -4.215 13.176 1.00 94.25 71 LYS A CA 1
ATOM 590 C C . LYS A 1 71 ? -1.779 -3.550 11.796 1.00 94.25 71 LYS A C 1
ATOM 592 O O . LYS A 1 71 ? -0.811 -3.764 11.068 1.00 94.25 71 LYS A O 1
ATOM 597 N N . ALA A 1 72 ? -2.786 -2.750 11.451 1.00 89.38 72 ALA A N 1
ATOM 598 C CA . ALA A 1 72 ? -2.837 -2.030 10.181 1.00 89.38 72 ALA A CA 1
ATOM 599 C C . ALA A 1 72 ? -1.697 -1.003 10.056 1.00 89.38 72 ALA A C 1
ATOM 601 O O . ALA A 1 72 ? -1.069 -0.910 9.005 1.00 89.38 72 ALA A O 1
ATOM 602 N N . GLU A 1 73 ? -1.369 -0.280 11.131 1.00 91.19 73 GLU A N 1
ATOM 603 C CA . GLU A 1 73 ? -0.239 0.658 11.173 1.00 91.19 73 GLU A CA 1
ATOM 604 C C . GLU A 1 73 ? 1.102 -0.058 10.960 1.00 91.19 73 GLU A C 1
ATOM 606 O O . GLU A 1 73 ? 1.942 0.402 10.184 1.00 91.19 73 GLU A O 1
ATOM 611 N N . MET A 1 74 ? 1.291 -1.222 11.587 1.00 94.44 74 MET A N 1
ATOM 612 C CA . MET A 1 74 ? 2.488 -2.036 11.387 1.00 94.44 74 MET A CA 1
ATOM 613 C C . MET A 1 74 ? 2.590 -2.576 9.951 1.00 94.44 74 MET A C 1
ATOM 615 O O . MET A 1 74 ? 3.674 -2.564 9.366 1.00 94.44 74 MET A O 1
ATOM 619 N N . GLU A 1 75 ? 1.486 -3.054 9.369 1.00 91.31 75 GLU A N 1
ATOM 620 C CA . GLU A 1 75 ? 1.448 -3.513 7.974 1.00 91.31 75 GLU A CA 1
ATOM 621 C C . GLU A 1 75 ? 1.730 -2.366 6.996 1.00 91.31 75 GLU A C 1
ATOM 623 O O . GLU A 1 75 ? 2.497 -2.547 6.045 1.00 91.31 75 GLU A O 1
ATOM 628 N N . TYR A 1 76 ? 1.185 -1.178 7.266 1.00 90.69 76 TYR A N 1
ATOM 629 C CA . TYR A 1 76 ? 1.439 0.026 6.486 1.00 90.69 76 TYR A CA 1
ATOM 630 C C . TYR A 1 76 ? 2.922 0.408 6.499 1.00 90.69 76 TYR A C 1
ATOM 632 O O . TYR A 1 76 ? 3.495 0.589 5.425 1.00 90.69 76 TYR A O 1
ATOM 640 N N . GLU A 1 77 ? 3.581 0.455 7.663 1.00 91.38 77 GLU A N 1
ATOM 641 C CA . GLU A 1 77 ? 5.005 0.820 7.699 1.00 91.38 77 GLU A CA 1
ATOM 642 C C . GLU A 1 77 ? 5.909 -0.235 7.065 1.00 91.38 77 GLU A C 1
ATOM 644 O O . GLU A 1 77 ? 6.839 0.113 6.335 1.00 91.38 77 GLU A O 1
ATOM 649 N N . GLN A 1 78 ? 5.591 -1.523 7.213 1.00 91.56 78 GLN A N 1
ATOM 650 C CA . GLN A 1 78 ? 6.305 -2.572 6.480 1.00 91.56 78 GLN A CA 1
ATOM 651 C C . GLN A 1 78 ? 6.135 -2.438 4.962 1.00 91.56 78 GLN A C 1
ATOM 653 O O . GLN A 1 78 ? 7.072 -2.704 4.202 1.00 91.56 78 GLN A O 1
ATOM 658 N N . LEU A 1 79 ? 4.939 -2.073 4.495 1.00 92.19 79 LEU A N 1
ATOM 659 C CA . LEU A 1 79 ? 4.693 -1.873 3.072 1.00 92.19 79 LEU A CA 1
ATOM 660 C C . LEU A 1 79 ? 5.387 -0.607 2.566 1.00 92.19 79 LEU A C 1
ATOM 662 O O . LEU A 1 79 ? 5.978 -0.636 1.489 1.00 92.19 79 LEU A O 1
ATOM 666 N N . LYS A 1 80 ? 5.372 0.475 3.345 1.00 91.75 80 LYS A N 1
ATOM 667 C CA . LYS A 1 80 ? 6.058 1.726 3.029 1.00 91.75 80 LYS A CA 1
ATOM 668 C C . LYS A 1 80 ? 7.558 1.512 2.858 1.00 91.75 80 LYS A C 1
ATOM 670 O O . LYS A 1 80 ? 8.080 1.886 1.814 1.00 91.75 80 LYS A O 1
ATOM 675 N N . GLU A 1 81 ? 8.227 0.834 3.792 1.00 91.75 81 GLU A N 1
ATOM 676 C CA . GLU A 1 81 ? 9.656 0.509 3.662 1.00 91.75 81 GLU A CA 1
ATOM 677 C C . GLU A 1 81 ? 9.938 -0.335 2.407 1.00 91.75 81 GLU A C 1
ATOM 679 O O . GLU A 1 81 ? 10.851 -0.045 1.629 1.00 91.75 81 GLU A O 1
ATOM 684 N N . LYS A 1 82 ? 9.118 -1.366 2.148 1.00 90.56 82 LYS A N 1
ATOM 685 C CA . LYS A 1 82 ? 9.245 -2.182 0.927 1.00 90.56 82 LYS A CA 1
ATOM 686 C C . LYS A 1 82 ? 9.050 -1.352 -0.339 1.00 90.56 82 LYS A C 1
ATOM 688 O O . LYS A 1 82 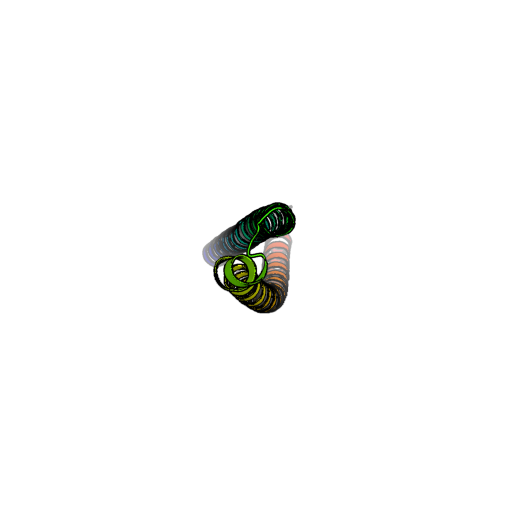? 9.733 -1.594 -1.337 1.00 90.56 82 LYS A O 1
ATOM 693 N N . ASN A 1 83 ? 8.119 -0.407 -0.316 1.00 88.12 83 ASN A N 1
ATOM 694 C CA . ASN A 1 83 ? 7.826 0.459 -1.446 1.00 88.12 83 ASN A CA 1
ATOM 695 C C . ASN A 1 83 ? 8.935 1.477 -1.676 1.00 88.12 83 ASN A C 1
ATOM 697 O O . ASN A 1 83 ? 9.310 1.660 -2.826 1.00 88.12 83 ASN A O 1
ATOM 701 N N . GLU A 1 84 ? 9.514 2.069 -0.633 1.00 91.25 84 GLU A N 1
ATOM 702 C CA . GLU A 1 84 ? 10.671 2.964 -0.757 1.00 91.25 84 GLU A CA 1
ATOM 703 C C . GLU A 1 84 ? 11.831 2.254 -1.471 1.00 91.25 84 GLU A C 1
ATOM 705 O O . GLU A 1 84 ? 12.319 2.741 -2.493 1.00 91.25 84 GLU A O 1
ATOM 710 N N . ILE A 1 85 ? 12.174 1.033 -1.043 1.00 89.94 85 ILE A N 1
ATOM 711 C CA . ILE A 1 85 ? 13.214 0.214 -1.690 1.00 89.94 85 ILE A CA 1
ATOM 712 C C . ILE A 1 85 ? 12.864 -0.080 -3.156 1.00 89.94 85 ILE A C 1
ATOM 714 O O . ILE A 1 85 ? 13.713 0.026 -4.047 1.00 89.94 85 ILE A O 1
ATOM 718 N N . LYS A 1 86 ? 11.610 -0.462 -3.435 1.00 88.06 86 LYS A N 1
ATOM 719 C CA . LYS A 1 86 ? 11.158 -0.732 -4.807 1.00 88.06 86 LYS A CA 1
ATOM 720 C C . LYS A 1 86 ? 11.207 0.522 -5.673 1.00 88.06 86 LYS A C 1
ATOM 722 O O . LYS A 1 86 ? 11.662 0.436 -6.808 1.00 88.06 86 LYS A O 1
ATOM 727 N N . VAL A 1 87 ? 10.774 1.669 -5.163 1.00 88.56 87 VAL A N 1
ATOM 728 C CA . VAL A 1 87 ? 10.771 2.946 -5.886 1.00 88.56 87 VAL A CA 1
ATOM 729 C C . VAL A 1 87 ? 12.196 3.369 -6.222 1.00 88.56 87 VAL A C 1
ATOM 731 O O . VAL A 1 87 ? 12.459 3.723 -7.371 1.00 88.56 87 VAL A O 1
ATOM 734 N N . GLU A 1 88 ? 13.135 3.264 -5.282 1.00 90.56 88 GLU A N 1
ATOM 735 C CA . GLU A 1 88 ? 14.551 3.529 -5.552 1.00 90.56 88 GLU A CA 1
ATOM 736 C C . GLU A 1 88 ? 15.107 2.595 -6.635 1.00 90.56 88 GLU A C 1
ATOM 738 O O . GLU A 1 88 ? 15.761 3.045 -7.583 1.00 90.56 88 GLU A O 1
ATOM 743 N N . HIS A 1 89 ? 14.799 1.298 -6.545 1.00 87.50 89 HIS A N 1
ATOM 744 C CA . HIS A 1 89 ? 15.237 0.308 -7.526 1.00 87.50 89 HIS A CA 1
ATOM 745 C C . HIS A 1 89 ? 14.668 0.582 -8.927 1.00 87.50 89 HIS A C 1
ATOM 747 O O . HIS A 1 89 ? 15.415 0.622 -9.911 1.00 87.50 89 HIS A O 1
ATOM 753 N N . LEU A 1 90 ? 13.359 0.824 -9.025 1.00 86.25 90 LEU A N 1
ATOM 754 C CA . LEU A 1 90 ? 12.674 1.164 -10.272 1.00 86.25 90 LEU A CA 1
ATOM 755 C C . LEU A 1 90 ? 13.206 2.479 -10.852 1.00 86.25 90 LEU A C 1
ATOM 757 O O . LEU A 1 90 ? 13.457 2.562 -12.054 1.00 86.25 90 LEU A O 1
ATOM 761 N N . GLY A 1 91 ? 13.450 3.485 -10.009 1.00 86.50 91 GLY A N 1
ATOM 762 C CA . GLY A 1 91 ? 14.050 4.757 -10.406 1.00 86.50 91 GLY A CA 1
ATOM 763 C C . GLY A 1 91 ? 15.444 4.578 -11.012 1.00 86.50 91 GLY A C 1
ATOM 764 O O . GLY A 1 91 ? 15.740 5.139 -12.072 1.00 86.50 91 GLY A O 1
ATOM 765 N N . ALA A 1 92 ? 16.285 3.737 -10.404 1.00 89.75 92 ALA A N 1
ATOM 766 C CA . ALA A 1 92 ? 17.607 3.409 -10.930 1.00 89.75 92 ALA A CA 1
ATOM 767 C C . ALA A 1 92 ? 17.534 2.675 -12.282 1.00 89.75 92 ALA A C 1
ATOM 769 O O . ALA A 1 92 ? 18.282 3.006 -13.212 1.00 89.75 92 ALA A O 1
ATOM 770 N N . LEU A 1 93 ? 16.613 1.715 -12.425 1.00 87.56 93 LEU A N 1
ATOM 771 C CA . LEU A 1 93 ? 16.377 1.009 -13.687 1.00 87.56 93 LEU A CA 1
ATOM 772 C C . LEU A 1 93 ? 15.877 1.957 -14.782 1.00 87.56 93 LEU A C 1
ATOM 774 O O . LEU A 1 93 ? 16.429 1.958 -15.883 1.00 87.56 93 LEU A O 1
ATOM 778 N N . LEU A 1 94 ? 14.907 2.822 -14.476 1.00 85.06 94 LEU A N 1
ATOM 779 C CA . LEU A 1 94 ? 14.394 3.834 -15.401 1.00 85.06 94 LEU A CA 1
ATOM 780 C C . LEU A 1 94 ? 15.490 4.804 -15.844 1.00 85.06 94 LEU A C 1
ATOM 782 O O . LEU A 1 94 ? 15.583 5.132 -17.028 1.00 85.06 94 LEU A O 1
ATOM 786 N N . ALA A 1 95 ? 16.360 5.240 -14.930 1.00 89.06 95 ALA A N 1
ATOM 787 C CA . ALA A 1 95 ? 17.494 6.092 -15.271 1.00 89.06 95 ALA A CA 1
ATOM 788 C C . ALA A 1 95 ? 18.465 5.390 -16.236 1.00 89.06 95 ALA A C 1
ATOM 790 O O . ALA A 1 95 ? 18.952 6.010 -17.185 1.00 89.06 95 ALA A O 1
ATOM 791 N N . LYS A 1 96 ? 18.727 4.093 -16.031 1.00 88.31 96 LYS A N 1
ATOM 792 C CA . LYS A 1 96 ? 19.575 3.282 -16.917 1.00 88.31 96 LYS A CA 1
ATOM 793 C C . LYS A 1 96 ? 18.943 3.105 -18.300 1.00 88.31 96 LYS A C 1
ATOM 795 O O . LYS A 1 96 ? 19.611 3.341 -19.304 1.00 88.31 96 LYS A O 1
ATOM 800 N N . VAL A 1 97 ? 17.655 2.769 -18.347 1.00 85.75 97 VAL A N 1
ATOM 801 C CA . VAL A 1 97 ? 16.871 2.635 -19.583 1.00 85.75 97 VAL A CA 1
ATOM 802 C C . VAL A 1 97 ? 16.850 3.948 -20.369 1.00 85.75 97 VAL A C 1
ATOM 804 O O . VAL A 1 97 ? 17.165 3.962 -21.556 1.00 85.75 97 VAL A O 1
ATOM 807 N N . ASN A 1 98 ? 16.575 5.077 -19.712 1.00 87.12 98 ASN A N 1
ATOM 808 C CA . ASN A 1 98 ? 16.560 6.387 -20.368 1.00 87.12 98 ASN A CA 1
ATOM 809 C C . ASN A 1 98 ? 17.937 6.781 -20.923 1.00 87.12 98 ASN A C 1
ATOM 811 O O . ASN A 1 98 ? 18.009 7.362 -22.008 1.00 87.12 98 ASN A O 1
ATOM 815 N N . LYS A 1 99 ? 19.033 6.456 -20.222 1.00 89.75 99 LYS A N 1
ATOM 816 C CA . LYS A 1 99 ? 20.394 6.655 -20.747 1.00 89.75 99 LYS A CA 1
ATOM 817 C C . LYS A 1 99 ? 20.635 5.843 -22.019 1.00 89.75 99 LYS A C 1
ATOM 819 O O . LYS A 1 99 ? 21.152 6.401 -22.982 1.00 89.75 99 LYS A O 1
ATOM 824 N N . GLU A 1 100 ? 20.238 4.573 -22.046 1.00 85.31 100 GLU A N 1
ATOM 825 C CA . GLU A 1 100 ? 20.399 3.714 -23.227 1.00 85.31 100 GLU A CA 1
ATOM 826 C C . GLU A 1 100 ? 19.531 4.167 -24.412 1.00 85.31 100 GLU A C 1
ATOM 828 O O . GLU A 1 100 ? 20.035 4.280 -25.529 1.00 85.31 100 GLU A O 1
ATOM 833 N N . ILE A 1 101 ? 18.275 4.559 -24.171 1.00 83.69 101 ILE A N 1
ATOM 834 C CA . ILE A 1 101 ? 17.403 5.156 -25.200 1.00 83.69 101 ILE A CA 1
ATOM 835 C C . ILE A 1 101 ? 18.034 6.430 -25.772 1.00 83.69 101 ILE A C 1
ATOM 837 O O . ILE A 1 101 ? 18.087 6.613 -26.987 1.00 83.69 101 ILE A O 1
ATOM 841 N N . THR A 1 102 ? 18.535 7.314 -24.904 1.00 86.88 102 THR A N 1
ATOM 842 C CA . THR A 1 102 ? 19.166 8.578 -25.319 1.00 86.88 102 THR A CA 1
ATOM 843 C C . THR A 1 102 ? 20.418 8.310 -26.149 1.00 86.88 102 THR A C 1
ATOM 845 O O . THR A 1 102 ? 20.624 8.932 -27.188 1.00 86.88 102 THR A O 1
ATOM 848 N N . ARG A 1 103 ? 21.235 7.340 -25.726 1.00 85.31 103 ARG A N 1
ATOM 849 C CA . ARG A 1 103 ? 22.433 6.904 -26.442 1.00 85.31 103 ARG A CA 1
ATOM 850 C C . ARG A 1 103 ? 22.086 6.380 -27.832 1.00 85.31 103 ARG A C 1
ATOM 852 O O . ARG A 1 103 ? 22.697 6.811 -28.804 1.00 85.31 103 ARG A O 1
ATOM 859 N N . TYR A 1 104 ? 21.087 5.506 -27.940 1.00 82.00 104 TYR A N 1
ATOM 860 C CA . TYR A 1 104 ? 20.609 4.988 -29.221 1.00 82.00 104 TYR A CA 1
ATOM 861 C C . TYR A 1 104 ? 20.097 6.099 -30.144 1.00 82.00 104 TYR A C 1
ATOM 863 O O . TYR A 1 104 ? 20.482 6.154 -31.311 1.00 82.00 104 TYR A O 1
ATOM 871 N N . LYS A 1 105 ? 19.272 7.013 -29.624 1.00 81.50 105 LYS A N 1
ATOM 872 C CA . LYS A 1 105 ? 18.753 8.167 -30.371 1.00 81.50 105 LYS A CA 1
ATOM 873 C C . LYS A 1 105 ? 19.874 9.043 -30.936 1.00 81.50 105 LYS A C 1
ATOM 875 O O . LYS A 1 105 ? 19.865 9.346 -32.126 1.00 81.50 105 LYS A O 1
ATOM 880 N N . LEU A 1 106 ? 20.886 9.350 -30.118 1.00 85.12 106 LEU A N 1
ATOM 881 C CA . LEU A 1 106 ? 22.076 10.099 -30.535 1.00 85.12 106 LEU A CA 1
ATOM 882 C C . LEU A 1 106 ? 22.883 9.370 -31.619 1.00 85.12 106 LEU A C 1
ATOM 884 O O . LEU A 1 106 ? 23.251 9.989 -32.613 1.00 85.12 106 LEU A O 1
ATOM 888 N N . TYR A 1 107 ? 23.137 8.065 -31.460 1.00 82.44 107 TYR A N 1
ATOM 889 C CA . TYR A 1 107 ? 23.885 7.277 -32.451 1.00 82.44 107 TYR A CA 1
ATOM 890 C C . TYR A 1 107 ? 23.173 7.172 -33.804 1.00 82.44 107 TYR A C 1
ATOM 892 O O . TYR A 1 107 ? 23.843 7.060 -34.826 1.00 82.44 107 TYR A O 1
ATOM 900 N N . ASN A 1 108 ? 21.839 7.219 -33.817 1.00 79.00 108 ASN A N 1
ATOM 901 C CA . ASN A 1 108 ? 21.041 7.077 -35.035 1.00 79.00 108 ASN A CA 1
ATOM 902 C C . ASN A 1 108 ? 20.500 8.409 -35.584 1.00 79.00 108 ASN A C 1
ATOM 904 O O . ASN A 1 108 ? 19.740 8.398 -36.548 1.00 79.00 108 ASN A O 1
ATOM 908 N N . GLY A 1 109 ? 20.866 9.551 -34.989 1.00 72.19 109 GLY A N 1
ATOM 909 C CA . GLY A 1 109 ? 20.406 10.873 -35.430 1.00 72.19 109 GLY A CA 1
ATOM 910 C C . GLY A 1 109 ? 18.896 11.103 -35.276 1.00 72.19 109 GLY A C 1
ATOM 911 O O . GLY A 1 109 ? 18.328 11.927 -35.988 1.00 72.19 109 GLY A O 1
ATOM 912 N N . ILE A 1 110 ? 18.241 10.371 -34.372 1.00 63.56 110 ILE A N 1
ATOM 913 C CA . ILE A 1 110 ? 16.805 10.477 -34.095 1.00 63.56 110 ILE A CA 1
ATOM 914 C C . ILE A 1 110 ? 16.643 11.465 -32.931 1.00 63.56 110 ILE A C 1
ATOM 916 O O . ILE A 1 110 ? 16.878 11.089 -31.783 1.00 63.56 110 ILE A O 1
ATOM 920 N N . ALA A 1 111 ? 16.314 12.726 -33.229 1.00 56.56 111 ALA A N 1
ATOM 921 C CA . ALA A 1 111 ? 16.022 13.764 -32.230 1.00 56.56 111 ALA A CA 1
ATOM 922 C C . ALA A 1 111 ? 14.640 13.560 -31.587 1.00 56.56 111 ALA A C 1
ATOM 924 O O . ALA A 1 111 ? 13.673 13.319 -32.344 1.00 56.56 111 ALA A O 1
#

pLDDT: mean 85.85, std 7.51, range [56.56, 95.44]

Secondary structure (DSSP, 8-state):
--HHHHHHHHHHHHHHHHHHHHHHHHHHHHHHHHHHHHHHHHHHHHHHTT-TTHHHHIIIIIHHHHHHHHHHHHHHHHHHHHHHHHHHHHHHHHHHHHHHHHHHHHHTT--